Protein AF-V9DS68-F1 (afdb_monomer)

pLDDT: mean 72.42, std 19.62, range [36.16, 96.75]

Mean predicted aligned error: 20.56 Å

Sequence (126 aa):
MSEVDQVSYYCDGLKRATQAHVKLQNATTLSEAMDHAAKFEMSHFGGERKPIHKKPEREQQSRGRGSSSQSNNKKPFNKKSFKPGHYAPAEQAKEGPVCYYCKKPGHFKRDCKKLKSDEGNDPPRQ

InterPro domains:
  IPR001878 Zinc finger, CCHC-type [PF00098] (98-114)
  IPR001878 Zinc finger, CCHC-type [PS50158] (99-114)
  IPR001878 Zinc finger, CCHC-type [SM00343] (98-114)
  IPR036875 Zinc finger, CCHC-type superfamily [SSF57756] (89-118)

Secondary structure (DSSP, 8-state):
--HHHHHHHHHHTS-HHHHHHHHHTT--SHHHHHHHHHHHHHHHTTTS-----PPPP--------------------------------TTSTTSPPBPTTT--BTS-GGG-HHHHHHTTSPPP--

Solvent-accessible surface area (backbone atoms only — not comparable to full-atom values): 8542 Å² total; per-residue (Å²): 131,55,55,59,55,52,35,50,58,53,43,73,76,4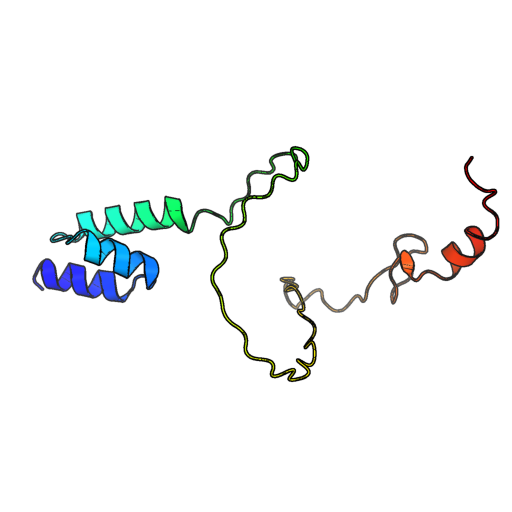4,57,72,71,46,29,52,50,30,59,73,66,62,51,67,41,51,68,53,36,52,52,46,34,52,54,45,43,56,75,76,61,58,71,88,66,73,74,94,66,82,84,78,81,91,78,93,79,90,80,86,84,87,80,88,79,92,79,95,72,90,68,85,75,77,77,73,75,84,71,80,81,78,92,62,72,85,86,68,77,83,69,62,54,56,10,82,78,80,70,43,67,76,36,46,55,93,70,36,68,71,55,65,66,54,68,75,71,66,75,83,85,126

Organism: NCBI:txid1317065

Foldseek 3Di:
DAQQVVLVVVLVPADPVLSVQLVVVVDSGPVSSVVSSVVCCCVPVVPPPPDPDDDDDDDDDDDDDDDDDDDDDDDPPPCPDDDDDDPDPPPPPPFADADPPPRHGDDYVVPDPVVVVVVVPDDDDD

Radius of gyration: 26.85 Å; Cα contacts (8 Å, |Δi|>4): 70; chains: 1; bounding box: 76×44×52 Å

Structure (mmCIF, N/CA/C/O backbone):
data_AF-V9DS68-F1
#
_entry.id   AF-V9DS68-F1
#
loop_
_atom_site.group_PDB
_atom_site.id
_atom_site.type_symbol
_atom_site.label_atom_id
_atom_site.label_alt_id
_atom_site.label_comp_id
_atom_site.label_asym_id
_atom_site.label_entity_id
_atom_site.label_seq_id
_atom_site.pdbx_PDB_ins_code
_atom_site.Cartn_x
_atom_site.Cartn_y
_atom_site.Cartn_z
_atom_site.occupancy
_atom_site.B_iso_or_equiv
_atom_site.auth_seq_id
_atom_site.auth_comp_id
_atom_site.auth_asym_id
_atom_site.auth_atom_id
_atom_site.pdbx_PDB_model_num
ATOM 1 N N . MET A 1 1 ? -22.026 -2.533 9.778 1.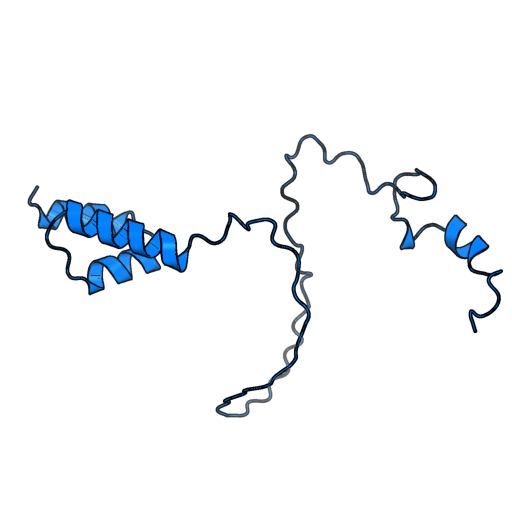00 73.00 1 MET A N 1
ATOM 2 C CA . MET A 1 1 ? -20.756 -3.289 9.767 1.00 73.00 1 MET A CA 1
ATOM 3 C C . MET A 1 1 ? -20.127 -3.137 11.138 1.00 73.00 1 MET A C 1
ATOM 5 O O . MET A 1 1 ? -20.060 -2.007 11.613 1.00 73.00 1 MET A O 1
ATOM 9 N N . SER A 1 2 ? -19.759 -4.234 11.802 1.00 94.19 2 SER A N 1
ATOM 10 C CA . SER A 1 2 ? -19.038 -4.170 13.082 1.00 94.19 2 SER A CA 1
ATOM 11 C C . SER A 1 2 ? -17.589 -3.721 12.857 1.00 94.19 2 SER A C 1
ATOM 13 O O . SER A 1 2 ? -17.093 -3.773 11.733 1.00 94.19 2 SER A O 1
ATOM 15 N N . GLU A 1 3 ? -16.890 -3.282 13.905 1.00 89.81 3 GLU A N 1
ATOM 16 C CA . GLU A 1 3 ? -15.469 -2.909 13.787 1.00 89.81 3 GLU A CA 1
ATOM 17 C C . GLU A 1 3 ? -14.602 -4.096 13.346 1.00 89.81 3 GLU A C 1
ATOM 19 O O . GLU A 1 3 ? -13.720 -3.944 12.506 1.00 89.81 3 GLU A O 1
ATOM 24 N N . VAL A 1 4 ? -14.925 -5.303 13.815 1.00 90.62 4 VAL A N 1
ATOM 25 C CA . VAL A 1 4 ? -14.254 -6.545 13.402 1.00 90.62 4 VAL A CA 1
ATOM 26 C C . VAL A 1 4 ? -14.450 -6.823 11.907 1.00 90.62 4 VAL A C 1
ATOM 28 O O . VAL A 1 4 ? -13.512 -7.227 11.223 1.00 90.62 4 VAL A O 1
ATOM 31 N N . ASP A 1 5 ? -15.648 -6.563 11.383 1.00 94.44 5 ASP A N 1
ATOM 32 C CA . ASP A 1 5 ? -15.968 -6.713 9.958 1.00 94.44 5 ASP A CA 1
ATOM 33 C C . ASP A 1 5 ? -15.182 -5.700 9.103 1.00 94.44 5 ASP A C 1
ATOM 35 O O . ASP A 1 5 ? -14.618 -6.051 8.066 1.00 94.44 5 ASP A O 1
ATOM 39 N N . GLN A 1 6 ? -15.027 -4.462 9.595 1.00 94.56 6 GLN A N 1
ATOM 40 C CA . GLN A 1 6 ? -14.187 -3.441 8.953 1.00 94.56 6 GLN A CA 1
ATOM 41 C C . GLN A 1 6 ? -12.702 -3.833 8.937 1.00 94.56 6 GLN A C 1
ATOM 43 O O . GLN A 1 6 ? -12.036 -3.670 7.914 1.00 94.56 6 GLN A O 1
ATOM 48 N N . VAL A 1 7 ? -12.180 -4.380 10.041 1.00 94.81 7 VAL A N 1
ATOM 49 C CA . VAL A 1 7 ? -10.793 -4.870 10.119 1.00 94.81 7 VAL A CA 1
ATOM 50 C C . VAL A 1 7 ? -10.575 -6.045 9.168 1.00 94.81 7 VAL A C 1
ATOM 52 O O . VAL A 1 7 ? -9.552 -6.082 8.484 1.00 94.81 7 VAL A O 1
ATOM 55 N N . SER A 1 8 ? -11.527 -6.982 9.084 1.00 94.38 8 SER A N 1
ATOM 56 C CA . SER A 1 8 ? -11.442 -8.114 8.155 1.00 94.38 8 SER A CA 1
ATOM 57 C C . SER A 1 8 ? -11.387 -7.632 6.709 1.00 94.38 8 SER A C 1
ATOM 59 O O . SER A 1 8 ? -10.458 -7.985 5.983 1.00 94.38 8 SER A O 1
ATOM 61 N N . TYR A 1 9 ? -12.317 -6.754 6.323 1.00 95.75 9 TYR A N 1
ATOM 62 C CA . TYR A 1 9 ? -12.374 -6.199 4.973 1.00 95.75 9 TYR A CA 1
ATOM 63 C C . TYR A 1 9 ? -11.093 -5.436 4.607 1.00 95.75 9 TYR A C 1
ATOM 65 O O . TYR A 1 9 ? -10.555 -5.591 3.511 1.00 95.75 9 TYR A O 1
ATOM 73 N N . TYR A 1 10 ? -10.553 -4.652 5.545 1.00 95.94 10 TYR A N 1
ATOM 74 C CA . TYR A 1 10 ? -9.265 -3.984 5.371 1.00 95.94 10 TYR A CA 1
ATOM 75 C C . TYR A 1 10 ? -8.120 -4.987 5.174 1.00 95.94 10 TYR A C 1
ATOM 77 O O . TYR A 1 10 ? -7.339 -4.860 4.230 1.00 95.94 10 TYR A O 1
ATOM 85 N N . CYS A 1 11 ? -8.037 -6.013 6.027 1.00 95.00 11 CYS A N 1
ATOM 86 C CA . CYS A 1 11 ? -6.996 -7.036 5.963 1.00 95.00 11 CYS A CA 1
ATOM 87 C C . CYS A 1 11 ? -7.014 -7.831 4.652 1.00 95.00 11 CYS A C 1
ATOM 89 O O . CYS A 1 11 ? -5.954 -8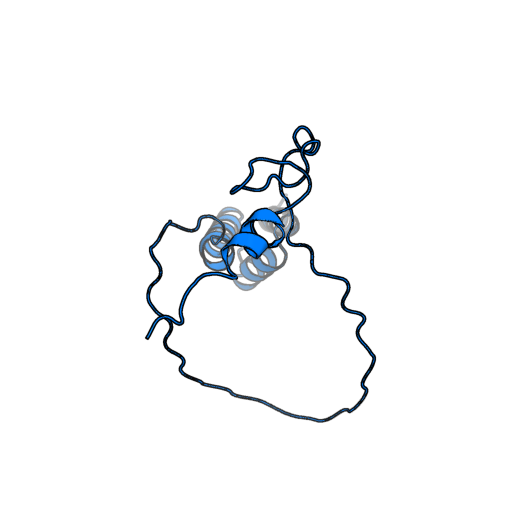.264 4.200 1.00 95.00 11 CYS A O 1
ATOM 91 N N . ASP A 1 12 ? -8.181 -8.039 4.046 1.00 95.56 12 ASP A N 1
ATOM 92 C CA . ASP A 1 12 ? -8.317 -8.771 2.782 1.00 95.56 12 ASP A CA 1
ATOM 93 C C . ASP A 1 12 ? -7.724 -8.007 1.588 1.00 95.56 12 ASP A C 1
ATOM 95 O O . ASP A 1 12 ? -7.267 -8.622 0.625 1.00 95.56 12 ASP A O 1
ATOM 99 N N . GLY A 1 13 ? -7.646 -6.674 1.680 1.00 94.38 13 GLY A N 1
ATOM 100 C CA . GLY A 1 13 ? -6.986 -5.816 0.693 1.00 94.38 13 GLY A CA 1
ATOM 101 C C . GLY A 1 13 ? -5.469 -5.654 0.877 1.00 94.38 13 GLY A C 1
ATOM 102 O O . GLY A 1 13 ? -4.818 -5.031 0.036 1.00 94.38 13 GLY A O 1
ATOM 103 N N . LEU A 1 14 ? -4.879 -6.180 1.957 1.00 94.81 14 LEU A N 1
ATOM 104 C CA . LEU A 1 14 ? -3.449 -6.027 2.255 1.00 94.81 14 LEU A CA 1
ATOM 105 C C . LEU A 1 14 ? -2.572 -7.080 1.560 1.00 94.81 14 LEU A C 1
ATOM 107 O O . LEU A 1 14 ? -2.994 -8.192 1.248 1.00 94.81 14 LEU A O 1
ATOM 111 N N . LYS A 1 15 ? -1.278 -6.767 1.385 1.00 94.56 15 LYS A N 1
ATOM 112 C CA . LYS A 1 15 ? -0.278 -7.751 0.931 1.00 94.56 15 LYS A CA 1
ATOM 113 C C . LYS A 1 15 ? -0.210 -8.920 1.911 1.00 94.56 15 LYS A C 1
ATOM 115 O O . LYS A 1 15 ? -0.230 -8.706 3.116 1.00 94.56 15 LYS A O 1
ATOM 120 N N . ARG A 1 16 ? 0.011 -10.144 1.417 1.00 94.56 16 ARG A N 1
ATOM 121 C CA . ARG A 1 16 ? 0.013 -11.373 2.241 1.00 94.56 16 ARG A CA 1
ATOM 122 C C . ARG A 1 16 ? 0.914 -11.300 3.483 1.00 94.56 16 ARG A C 1
ATOM 124 O O . ARG A 1 16 ? 0.525 -11.768 4.546 1.00 94.56 16 ARG A O 1
ATOM 131 N N . ALA A 1 17 ? 2.109 -10.721 3.357 1.00 94.38 17 ALA A N 1
ATOM 132 C CA . ALA A 1 17 ? 3.039 -10.565 4.480 1.00 94.38 17 ALA A CA 1
ATOM 133 C C . ALA A 1 17 ? 2.526 -9.553 5.521 1.00 94.38 17 ALA A C 1
ATOM 135 O O . ALA A 1 17 ? 2.537 -9.832 6.716 1.00 94.38 17 ALA A O 1
ATOM 136 N N . THR A 1 18 ? 2.020 -8.414 5.054 1.00 95.31 18 THR A N 1
ATOM 137 C CA . THR A 1 18 ? 1.459 -7.339 5.882 1.00 95.31 18 THR A CA 1
ATOM 138 C C . THR A 1 18 ?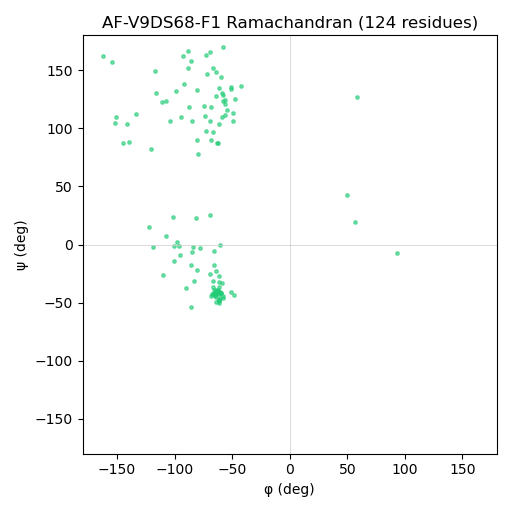 0.166 -7.785 6.559 1.00 95.31 18 THR A C 1
ATOM 140 O O . THR A 1 18 ? 0.006 -7.605 7.759 1.00 95.31 18 THR A O 1
ATOM 143 N N . GLN A 1 19 ? -0.711 -8.477 5.830 1.00 95.44 19 GLN A N 1
ATOM 144 C CA . GLN A 1 19 ? -1.914 -9.114 6.359 1.00 95.44 19 GLN A CA 1
ATOM 145 C C . GLN A 1 19 ? -1.575 -10.116 7.470 1.00 95.44 19 GLN A C 1
ATOM 147 O O . GLN A 1 19 ? -2.217 -10.111 8.516 1.00 95.44 19 GLN A O 1
ATOM 152 N N . ALA A 1 20 ? -0.564 -10.970 7.269 1.00 95.62 20 ALA A N 1
ATOM 153 C CA . ALA A 1 20 ? -0.130 -11.918 8.292 1.00 95.62 20 ALA A CA 1
ATOM 154 C C . ALA A 1 20 ? 0.383 -11.204 9.553 1.00 95.62 20 ALA A C 1
ATOM 156 O O . ALA A 1 20 ? 0.082 -11.639 10.661 1.00 95.62 20 ALA A O 1
ATOM 157 N N . HIS A 1 21 ? 1.106 -10.091 9.391 1.00 95.06 21 HIS A N 1
ATOM 158 C CA . HIS A 1 21 ? 1.566 -9.279 10.514 1.00 95.06 21 HIS A CA 1
ATOM 159 C C . HIS A 1 21 ? 0.402 -8.656 11.292 1.00 95.06 21 HIS A C 1
ATOM 161 O O . HIS A 1 21 ? 0.331 -8.817 12.507 1.00 95.06 21 HIS A O 1
ATOM 167 N N . VAL A 1 22 ? -0.540 -8.008 10.601 1.00 94.88 22 VAL A N 1
ATOM 168 C CA . VAL A 1 22 ? -1.720 -7.394 11.230 1.00 94.88 22 VAL A CA 1
ATOM 169 C C . VAL A 1 22 ? -2.558 -8.443 11.971 1.00 94.88 22 VAL A C 1
ATOM 171 O O . VAL A 1 22 ? -2.967 -8.209 13.106 1.00 94.88 22 VAL A O 1
ATOM 174 N N . LYS A 1 23 ? -2.740 -9.635 11.383 1.00 93.12 23 LYS A N 1
ATOM 175 C CA . LYS A 1 23 ? -3.436 -10.758 12.035 1.00 93.12 23 LYS A CA 1
ATOM 176 C C . LYS A 1 23 ? -2.705 -11.261 13.283 1.00 93.12 23 LYS A C 1
ATOM 178 O O . LYS A 1 23 ? -3.357 -11.567 14.271 1.00 93.12 23 LYS A O 1
ATOM 183 N N . LEU A 1 24 ? -1.370 -11.316 13.268 1.00 94.50 24 LEU A N 1
ATOM 184 C CA . LEU A 1 24 ? -0.574 -11.735 14.428 1.00 94.50 24 LEU A CA 1
ATOM 185 C C . LEU A 1 24 ? -0.678 -10.749 15.603 1.00 94.50 24 LEU A C 1
ATOM 187 O O . LEU A 1 24 ? -0.619 -11.171 16.755 1.00 94.50 24 LEU A O 1
ATOM 191 N N . GLN A 1 25 ? -0.850 -9.456 15.318 1.00 93.12 25 GLN A N 1
ATOM 192 C CA . GLN A 1 25 ? -1.035 -8.421 16.341 1.00 93.12 25 GLN A CA 1
ATOM 193 C C . GLN A 1 25 ? -2.456 -8.389 16.927 1.00 93.12 25 GLN A C 1
ATOM 195 O O . GLN A 1 25 ? -2.700 -7.626 17.853 1.00 93.12 25 GLN A O 1
ATOM 200 N N . ASN A 1 26 ? -3.381 -9.224 16.431 1.00 90.88 26 ASN A N 1
ATOM 201 C CA . ASN A 1 26 ? -4.776 -9.299 16.885 1.00 90.88 26 ASN A CA 1
ATOM 202 C C . ASN A 1 26 ? -5.470 -7.925 16.956 1.00 90.88 26 ASN A C 1
ATOM 204 O O . ASN A 1 26 ? -6.189 -7.643 17.914 1.00 90.88 26 ASN A O 1
ATOM 208 N N . ALA A 1 27 ? -5.257 -7.072 15.949 1.00 89.19 27 ALA A N 1
ATOM 209 C CA . ALA A 1 27 ? -5.882 -5.754 15.898 1.00 89.19 27 ALA A CA 1
ATOM 210 C C . ALA A 1 27 ? -7.413 -5.885 15.936 1.00 89.19 27 ALA A C 1
ATOM 212 O O . ALA A 1 27 ? -8.009 -6.562 15.096 1.00 89.19 27 ALA A O 1
ATOM 213 N N . THR A 1 28 ? -8.045 -5.234 16.912 1.00 88.56 28 THR A N 1
ATOM 214 C CA . THR A 1 28 ? -9.513 -5.252 17.077 1.00 88.56 28 THR A CA 1
ATOM 215 C C . THR A 1 28 ? -10.180 -3.996 16.529 1.00 88.56 28 THR A C 1
ATOM 217 O O . THR A 1 28 ? -11.385 -3.998 16.288 1.00 88.56 28 THR A O 1
ATOM 220 N N . THR A 1 29 ? -9.390 -2.952 16.266 1.00 95.69 29 THR A N 1
ATOM 221 C CA . THR A 1 29 ? -9.850 -1.676 15.717 1.00 95.69 29 THR A CA 1
ATOM 222 C C . THR A 1 29 ? -9.226 -1.418 14.348 1.00 95.69 29 THR A C 1
ATOM 224 O O . THR A 1 29 ? -8.095 -1.827 14.064 1.00 95.69 29 THR A O 1
ATOM 227 N N . LEU A 1 30 ? -9.952 -0.702 13.486 1.00 95.19 30 LEU A N 1
ATOM 228 C CA . LEU A 1 30 ? -9.471 -0.368 12.143 1.00 95.19 30 LEU A CA 1
ATOM 229 C C . LEU A 1 30 ? -8.206 0.502 12.189 1.00 95.19 30 LEU A C 1
ATOM 231 O O . LEU A 1 30 ? -7.271 0.263 11.429 1.00 95.19 30 LEU A O 1
ATOM 235 N N . SER A 1 31 ? -8.152 1.466 13.113 1.00 96.38 31 SER A N 1
ATOM 236 C CA . SER A 1 31 ? -6.988 2.346 13.287 1.00 96.38 31 SER A CA 1
ATOM 237 C C . SER A 1 31 ? -5.731 1.553 13.631 1.00 96.38 31 SER A C 1
ATOM 239 O O . SER A 1 31 ? -4.683 1.752 13.025 1.00 96.38 31 SER A O 1
ATOM 241 N N . GLU A 1 32 ? -5.844 0.608 14.563 1.00 95.56 32 GLU A N 1
ATOM 242 C CA . GLU A 1 32 ? -4.718 -0.222 14.970 1.00 95.56 32 GLU A CA 1
ATOM 243 C C . GLU A 1 32 ? -4.230 -1.112 13.815 1.00 95.56 32 GLU A C 1
ATOM 245 O O . GLU A 1 32 ? -3.025 -1.234 13.581 1.00 95.56 32 GLU A O 1
ATOM 250 N N . ALA A 1 33 ? -5.155 -1.679 13.035 1.00 96.75 33 ALA A N 1
ATOM 251 C CA . ALA A 1 33 ? -4.813 -2.457 11.849 1.00 96.75 33 ALA A CA 1
ATOM 252 C C . ALA A 1 33 ? -4.039 -1.621 10.811 1.00 96.75 33 ALA A C 1
ATOM 254 O O . ALA A 1 33 ? -3.060 -2.108 10.238 1.00 96.75 33 ALA A O 1
ATOM 255 N N . MET A 1 34 ? -4.436 -0.360 10.602 1.00 96.50 34 MET A N 1
ATOM 256 C CA . MET A 1 34 ? -3.744 0.572 9.705 1.00 96.50 34 MET A CA 1
ATOM 257 C C . MET A 1 34 ? -2.343 0.932 10.209 1.00 96.50 34 MET A C 1
ATOM 259 O O . MET A 1 34 ? -1.390 0.923 9.425 1.00 96.50 34 MET A O 1
ATOM 263 N N . ASP A 1 35 ? -2.192 1.185 11.509 1.00 96.56 35 ASP A N 1
ATOM 264 C CA . ASP A 1 35 ? -0.900 1.510 12.116 1.00 96.56 35 ASP A CA 1
ATOM 265 C C . ASP A 1 35 ? 0.088 0.345 12.014 1.00 96.56 35 ASP A C 1
ATOM 267 O O . ASP A 1 35 ? 1.251 0.539 11.648 1.00 96.56 35 ASP A O 1
ATOM 271 N N . HIS A 1 36 ? -0.363 -0.878 12.308 1.00 95.88 36 HIS A N 1
ATOM 272 C CA . HIS A 1 36 ? 0.464 -2.081 12.176 1.00 95.88 36 HIS A CA 1
ATOM 273 C C . HIS A 1 36 ? 0.862 -2.332 10.721 1.00 95.88 36 HIS A C 1
ATOM 275 O O . HIS A 1 36 ? 2.026 -2.634 10.446 1.00 95.88 36 HIS A O 1
ATOM 281 N N . ALA A 1 37 ? -0.067 -2.156 9.775 1.00 95.88 37 ALA A N 1
ATOM 282 C CA . ALA A 1 37 ? 0.225 -2.294 8.351 1.00 95.88 37 ALA A CA 1
ATOM 283 C C . ALA A 1 37 ? 1.273 -1.272 7.883 1.00 95.88 37 ALA A C 1
ATOM 285 O O . ALA A 1 37 ? 2.260 -1.649 7.248 1.00 95.88 37 ALA A O 1
ATOM 286 N N . ALA A 1 38 ? 1.105 0.005 8.241 1.00 94.69 38 ALA A N 1
ATOM 287 C CA . ALA A 1 38 ? 2.030 1.074 7.870 1.00 94.69 38 ALA A CA 1
ATOM 288 C C . ALA A 1 38 ? 3.438 0.836 8.437 1.00 94.69 38 ALA A C 1
ATOM 290 O O . ALA A 1 38 ? 4.421 0.878 7.692 1.00 94.69 38 ALA A O 1
ATOM 291 N N . LYS A 1 39 ? 3.541 0.502 9.731 1.00 94.44 39 LYS A N 1
ATOM 292 C CA . LYS A 1 39 ? 4.820 0.180 10.389 1.00 94.44 39 LYS A CA 1
ATOM 293 C C . LYS A 1 39 ? 5.521 -0.992 9.706 1.00 94.44 39 LYS A C 1
ATOM 295 O O . LYS A 1 39 ? 6.720 -0.924 9.436 1.00 94.44 39 LYS A O 1
ATOM 300 N N . PHE A 1 40 ? 4.779 -2.052 9.385 1.00 94.69 40 PHE A N 1
ATOM 301 C CA . PHE A 1 40 ? 5.348 -3.231 8.744 1.00 94.69 40 PHE A CA 1
ATOM 302 C C . PHE A 1 40 ? 5.875 -2.930 7.337 1.00 94.69 40 PHE A C 1
ATOM 304 O O . PHE A 1 40 ? 6.993 -3.328 7.006 1.00 94.69 40 PHE A O 1
ATOM 311 N N . GLU A 1 41 ? 5.112 -2.186 6.534 1.00 92.44 41 GLU A N 1
ATOM 312 C CA . GLU A 1 41 ? 5.518 -1.763 5.190 1.00 92.44 41 GLU A CA 1
ATOM 313 C C . GLU A 1 41 ? 6.771 -0.882 5.222 1.00 92.44 41 GLU A C 1
ATOM 315 O O . GLU A 1 41 ? 7.702 -1.105 4.445 1.00 92.44 41 GLU A O 1
ATOM 320 N N . MET A 1 42 ? 6.846 0.055 6.169 1.00 86.88 42 MET A N 1
ATOM 321 C CA . MET A 1 42 ? 8.020 0.909 6.364 1.00 86.88 42 MET A CA 1
ATOM 322 C C . MET A 1 42 ? 9.279 0.095 6.690 1.00 86.88 42 MET A C 1
ATOM 324 O O . MET A 1 42 ? 10.341 0.373 6.134 1.00 86.88 42 MET A O 1
ATOM 328 N N . SER A 1 43 ? 9.174 -0.930 7.543 1.00 87.75 43 SER A N 1
ATOM 329 C CA . SER A 1 43 ? 10.328 -1.733 7.972 1.00 87.75 43 SER A CA 1
ATOM 330 C C . SER A 1 43 ? 10.727 -2.856 7.006 1.00 87.75 43 SER A C 1
ATOM 332 O O . SER A 1 43 ? 11.907 -3.191 6.940 1.00 87.75 43 SER A O 1
ATOM 334 N N . HIS A 1 44 ? 9.783 -3.450 6.268 1.00 88.06 44 HIS A N 1
ATOM 335 C CA . HIS A 1 44 ? 10.040 -4.649 5.451 1.00 88.06 44 HIS A CA 1
ATOM 336 C C . HIS A 1 44 ? 10.009 -4.385 3.943 1.00 88.06 44 HIS A C 1
ATOM 338 O O . HIS A 1 44 ? 10.666 -5.099 3.186 1.00 88.06 44 HIS A O 1
ATOM 344 N N . PHE A 1 45 ? 9.276 -3.360 3.498 1.00 78.25 45 PHE A N 1
ATOM 345 C CA . PHE A 1 45 ? 9.090 -3.036 2.079 1.00 78.25 45 PHE A CA 1
ATOM 346 C C . PHE A 1 45 ? 9.610 -1.641 1.685 1.00 78.25 45 PHE A C 1
ATOM 348 O O . PHE A 1 45 ? 9.615 -1.309 0.501 1.00 78.25 45 PHE A O 1
ATOM 355 N N . GLY A 1 46 ? 10.136 -0.847 2.627 1.00 61.22 46 GLY A N 1
ATOM 356 C CA . GLY A 1 46 ? 10.704 0.497 2.410 1.00 61.22 46 GLY A CA 1
ATOM 357 C C . GLY A 1 46 ? 12.026 0.564 1.620 1.00 61.22 46 GLY A C 1
ATOM 358 O O . GLY A 1 46 ? 12.802 1.500 1.795 1.00 61.22 46 GLY A O 1
ATOM 359 N N . GLY A 1 47 ? 12.312 -0.421 0.762 1.00 59.19 47 GLY A N 1
ATOM 360 C CA . GLY A 1 47 ? 13.609 -0.625 0.105 1.00 59.19 47 GLY A CA 1
ATOM 361 C C . GLY A 1 47 ? 13.776 -0.065 -1.314 1.00 59.19 47 GLY A C 1
ATOM 362 O O . GLY A 1 47 ? 14.872 -0.172 -1.861 1.00 59.19 47 GLY A O 1
ATOM 363 N N . GLU A 1 48 ? 12.759 0.551 -1.926 1.00 56.69 48 GLU A N 1
ATOM 364 C CA . GLU A 1 48 ? 12.893 1.151 -3.272 1.00 56.69 48 GLU A CA 1
ATOM 365 C C . GLU A 1 48 ? 13.058 2.676 -3.265 1.00 56.69 48 GLU A C 1
ATOM 367 O O . GLU A 1 48 ? 12.841 3.353 -4.266 1.00 56.69 48 GLU A O 1
ATOM 372 N N . ARG A 1 49 ? 13.538 3.244 -2.157 1.00 57.09 49 ARG A N 1
ATOM 373 C CA . ARG A 1 49 ? 14.292 4.499 -2.215 1.00 57.09 49 ARG A CA 1
ATOM 374 C C . ARG A 1 49 ? 15.666 4.255 -1.628 1.00 57.09 49 ARG A C 1
ATOM 376 O O . ARG A 1 49 ? 15.911 4.542 -0.465 1.00 57.09 49 ARG A O 1
ATOM 383 N N . LYS A 1 50 ? 16.568 3.706 -2.444 1.00 51.09 50 LYS A N 1
ATOM 384 C CA . LYS A 1 50 ? 18.002 3.746 -2.145 1.00 51.09 50 LYS A CA 1
ATOM 385 C C . LYS A 1 50 ? 18.382 5.216 -1.924 1.00 51.09 50 LYS A C 1
ATOM 387 O O . LYS A 1 50 ? 18.308 5.980 -2.889 1.00 51.09 50 LYS A O 1
ATOM 392 N N . PRO A 1 51 ? 18.816 5.638 -0.726 1.00 46.19 51 PRO A N 1
ATOM 393 C CA . PRO A 1 51 ? 19.618 6.841 -0.645 1.00 46.19 51 PRO A CA 1
ATOM 394 C C . PRO A 1 51 ? 20.884 6.558 -1.458 1.00 46.19 51 PRO A C 1
ATOM 396 O O . PRO A 1 51 ? 21.465 5.473 -1.358 1.00 46.19 51 PRO A O 1
ATOM 399 N N . ILE A 1 52 ? 21.296 7.504 -2.301 1.00 55.28 52 ILE A N 1
ATOM 400 C CA . ILE A 1 52 ? 22.610 7.477 -2.945 1.00 55.28 52 ILE A CA 1
ATOM 401 C C . ILE A 1 52 ? 23.647 7.572 -1.817 1.00 55.28 52 ILE A C 1
ATOM 403 O O . ILE A 1 52 ? 24.065 8.657 -1.432 1.00 55.28 52 ILE A O 1
ATOM 407 N N . HIS A 1 53 ? 24.030 6.435 -1.242 1.00 54.66 53 HIS A N 1
ATOM 408 C CA . HIS A 1 53 ? 25.118 6.335 -0.282 1.00 54.66 53 HIS A CA 1
ATOM 409 C C . HIS A 1 53 ? 26.273 5.584 -0.936 1.00 54.66 53 HIS A C 1
ATOM 411 O O . HIS A 1 53 ? 26.127 4.473 -1.450 1.00 54.66 53 HIS A O 1
ATOM 417 N N . LYS A 1 54 ? 27.422 6.261 -0.969 1.00 49.00 54 LYS A N 1
ATOM 418 C CA . LYS A 1 54 ? 28.694 5.773 -1.502 1.00 49.00 54 LYS A CA 1
ATOM 419 C C . LYS A 1 54 ? 29.026 4.405 -0.894 1.00 49.00 54 LYS A C 1
ATOM 421 O O . LYS A 1 54 ? 28.909 4.229 0.314 1.00 49.00 54 LYS A O 1
ATOM 426 N N . LYS A 1 55 ? 29.432 3.457 -1.746 1.00 39.72 55 LYS A N 1
ATOM 427 C CA . LYS A 1 55 ? 29.921 2.122 -1.365 1.00 39.72 55 LYS A CA 1
ATOM 428 C C . LYS A 1 55 ? 30.961 2.216 -0.236 1.00 39.72 55 LYS A C 1
ATOM 430 O O . LYS A 1 55 ? 31.984 2.859 -0.469 1.00 39.72 55 LYS A O 1
ATOM 435 N N . PRO A 1 56 ? 30.787 1.514 0.893 1.00 44.09 56 PRO A N 1
ATOM 436 C CA . PRO A 1 56 ? 31.904 1.002 1.657 1.00 44.09 56 PRO A CA 1
ATOM 437 C C . PRO A 1 56 ? 32.306 -0.387 1.144 1.00 44.09 56 PRO A C 1
ATOM 439 O O . PRO A 1 56 ? 31.532 -1.124 0.526 1.00 44.09 56 PRO A O 1
ATOM 442 N N . GLU A 1 57 ? 33.581 -0.659 1.341 1.00 42.59 57 GLU A N 1
ATOM 443 C CA . GLU A 1 57 ? 34.380 -1.739 0.794 1.00 42.59 57 GLU A CA 1
ATOM 444 C C . GLU A 1 57 ? 33.968 -3.130 1.296 1.00 42.59 57 GLU A C 1
ATOM 446 O O . GLU A 1 57 ? 33.413 -3.312 2.375 1.00 42.59 57 GLU A O 1
ATOM 451 N N . ARG A 1 58 ? 34.219 -4.122 0.444 1.00 48.03 58 ARG A N 1
ATOM 452 C CA . ARG A 1 58 ? 33.909 -5.540 0.615 1.00 48.03 58 ARG A CA 1
ATOM 453 C C . ARG A 1 58 ? 34.860 -6.168 1.635 1.00 48.03 58 ARG A C 1
ATOM 455 O O . ARG A 1 58 ? 35.993 -6.454 1.269 1.00 48.03 58 ARG A O 1
ATOM 462 N N . GLU A 1 59 ? 34.369 -6.538 2.815 1.00 40.72 59 GLU A N 1
ATOM 463 C CA . GLU A 1 59 ? 35.033 -7.549 3.645 1.00 40.72 59 GLU A CA 1
ATOM 464 C C . GLU A 1 59 ? 34.250 -8.863 3.659 1.00 40.72 59 GLU A C 1
ATOM 466 O O . GLU A 1 59 ? 33.052 -8.935 3.930 1.00 40.72 59 GLU A O 1
ATOM 471 N N . GLN A 1 60 ? 34.960 -9.916 3.268 1.00 53.38 60 GLN A N 1
ATOM 472 C CA . GLN A 1 60 ? 34.485 -11.285 3.201 1.00 53.38 60 GLN A CA 1
ATOM 473 C C . GLN A 1 60 ? 34.654 -11.905 4.584 1.00 53.38 60 GLN A C 1
ATOM 475 O O . GLN A 1 60 ? 35.774 -12.234 4.956 1.00 53.38 60 GLN A O 1
ATOM 480 N N . GLN A 1 61 ? 33.571 -12.111 5.334 1.00 51.41 61 GLN A N 1
ATOM 481 C CA . GLN A 1 61 ? 33.616 -12.998 6.495 1.00 51.41 61 GLN A CA 1
ATOM 482 C C . GLN A 1 61 ? 32.423 -13.951 6.495 1.00 51.41 61 GLN A C 1
ATOM 484 O O . GLN A 1 61 ? 31.253 -13.593 6.600 1.00 51.41 61 GLN A O 1
ATOM 489 N N . SER A 1 62 ? 32.792 -15.205 6.294 1.00 50.72 62 SER A N 1
ATOM 490 C CA . SER A 1 62 ? 32.003 -16.417 6.274 1.00 50.72 62 SER A CA 1
ATOM 491 C C . SER A 1 62 ? 31.362 -16.707 7.630 1.00 50.72 62 SER A C 1
ATOM 493 O O . SER A 1 62 ? 32.058 -16.859 8.629 1.00 50.72 62 SER A O 1
ATOM 495 N N . ARG A 1 63 ? 30.041 -16.926 7.649 1.00 48.00 63 ARG A N 1
ATOM 496 C CA . ARG A 1 63 ? 29.386 -17.808 8.630 1.00 48.00 63 ARG A CA 1
ATOM 497 C C . ARG A 1 63 ? 28.301 -18.623 7.943 1.00 48.00 63 ARG A C 1
ATOM 499 O O . ARG A 1 63 ? 27.147 -18.221 7.852 1.00 48.00 63 ARG A O 1
ATOM 506 N N . GLY A 1 64 ? 28.714 -19.772 7.420 1.00 36.16 64 GLY A N 1
ATOM 507 C CA . GLY A 1 64 ? 27.794 -20.826 7.024 1.00 36.16 64 GLY A CA 1
ATOM 508 C C . GLY A 1 64 ? 27.181 -21.505 8.249 1.00 36.16 64 GLY A C 1
ATOM 509 O O . GLY A 1 64 ? 27.842 -21.683 9.271 1.00 36.16 64 GLY A O 1
ATOM 510 N N . ARG A 1 65 ? 25.927 -21.937 8.116 1.00 39.44 65 ARG A N 1
ATOM 511 C CA . ARG A 1 65 ? 25.354 -23.035 8.899 1.00 39.44 65 ARG A CA 1
ATOM 512 C C . ARG A 1 65 ? 24.463 -23.837 7.954 1.00 39.44 65 ARG A C 1
ATOM 514 O O . ARG A 1 65 ? 23.415 -23.362 7.535 1.00 39.44 65 ARG A O 1
ATOM 521 N N . GLY A 1 66 ? 24.959 -24.994 7.525 1.00 41.22 66 GLY A N 1
ATOM 522 C CA . GLY A 1 66 ? 24.240 -25.917 6.652 1.00 41.22 66 GLY A CA 1
ATOM 523 C C . GLY A 1 66 ? 23.463 -26.971 7.439 1.00 41.22 66 GLY A C 1
ATOM 524 O O . GLY A 1 66 ? 23.756 -27.229 8.603 1.00 41.22 66 GLY A O 1
ATOM 525 N N . SER A 1 67 ? 22.512 -27.607 6.761 1.00 42.69 67 SER A N 1
ATOM 526 C CA . SER A 1 67 ? 22.042 -28.972 7.026 1.00 42.69 67 SER A CA 1
ATOM 527 C C . SER A 1 67 ? 21.544 -29.519 5.681 1.00 42.69 67 SER A C 1
ATOM 529 O O . SER A 1 67 ? 20.730 -28.859 5.041 1.00 42.69 67 SER A O 1
ATOM 531 N N . SER A 1 68 ? 22.319 -30.409 5.046 1.00 50.78 68 SER A N 1
ATOM 532 C CA . SER A 1 68 ? 22.071 -31.862 4.881 1.00 50.78 68 SER A CA 1
ATOM 533 C C . SER A 1 68 ? 20.736 -32.158 4.166 1.00 50.78 68 SER A C 1
ATOM 535 O O . SER A 1 68 ? 19.712 -31.601 4.522 1.00 50.78 68 SER A O 1
ATOM 537 N N . SER A 1 69 ? 20.639 -32.938 3.088 1.00 48.28 69 SER A N 1
ATOM 538 C CA . SER A 1 69 ? 21.357 -34.151 2.679 1.00 48.28 69 SER A CA 1
ATOM 539 C C . SER A 1 69 ? 21.187 -34.416 1.164 1.00 48.28 69 SER A C 1
ATOM 541 O O . SER A 1 69 ? 20.283 -33.880 0.525 1.00 48.28 69 SER A O 1
ATOM 543 N N . GLN A 1 70 ? 22.069 -35.250 0.597 1.00 53.66 70 GLN A N 1
ATOM 544 C CA . GLN A 1 70 ? 22.133 -35.675 -0.810 1.00 53.66 70 GLN A CA 1
ATOM 545 C C . GLN A 1 70 ? 20.786 -36.012 -1.485 1.00 53.66 70 GLN A C 1
ATOM 547 O O . GLN A 1 70 ? 20.027 -36.848 -1.008 1.00 53.66 70 GLN A O 1
ATOM 552 N N . SER A 1 71 ? 20.616 -35.534 -2.723 1.00 50.06 71 SER A N 1
ATOM 553 C CA . SER A 1 71 ? 20.041 -36.339 -3.808 1.00 50.06 71 SER A CA 1
ATOM 554 C C . SER A 1 71 ? 20.597 -35.867 -5.152 1.00 50.06 71 SER A C 1
ATOM 556 O O . SER A 1 71 ? 20.325 -34.763 -5.626 1.00 50.06 71 SER A O 1
ATOM 558 N N . ASN A 1 72 ? 21.438 -36.711 -5.748 1.00 56.22 72 ASN A N 1
ATOM 559 C CA . ASN A 1 72 ? 21.934 -36.548 -7.105 1.00 56.22 72 ASN A CA 1
ATOM 560 C C . ASN A 1 72 ? 20.784 -36.775 -8.090 1.00 56.22 72 ASN A C 1
ATOM 562 O O . ASN A 1 72 ? 20.406 -37.911 -8.342 1.00 56.22 72 ASN A O 1
ATOM 566 N N . ASN A 1 73 ? 20.286 -35.702 -8.701 1.00 59.94 73 ASN A N 1
ATOM 567 C CA . ASN A 1 73 ? 19.575 -35.7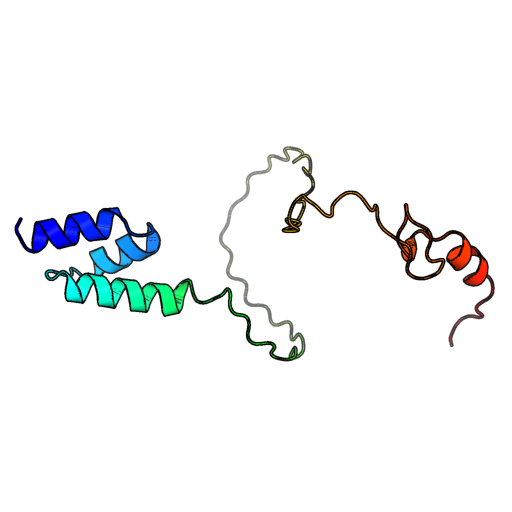63 -9.976 1.00 59.94 73 ASN A CA 1
ATOM 568 C C . ASN A 1 73 ? 19.906 -34.509 -10.792 1.00 59.94 73 ASN A C 1
ATOM 570 O O . ASN A 1 73 ? 19.230 -33.482 -10.720 1.00 59.94 73 ASN A O 1
ATOM 574 N N . LYS A 1 74 ? 20.998 -34.586 -11.563 1.00 57.00 74 LYS A N 1
ATOM 575 C CA . LYS A 1 74 ? 21.408 -33.555 -12.523 1.00 57.00 74 LYS A CA 1
ATOM 576 C C . LYS A 1 74 ? 20.401 -33.512 -13.679 1.00 57.00 74 LYS A C 1
ATOM 578 O O . LYS A 1 74 ? 20.583 -34.185 -14.686 1.00 57.00 74 LYS A O 1
ATOM 583 N N . LYS A 1 75 ? 19.350 -32.700 -13.557 1.00 55.69 75 LYS A N 1
ATOM 584 C CA . LYS A 1 75 ? 18.605 -32.209 -14.726 1.00 55.69 75 LYS A CA 1
ATOM 585 C C . LYS A 1 75 ? 19.384 -31.029 -15.321 1.00 55.69 75 LYS A C 1
ATOM 587 O O . LYS A 1 75 ? 19.794 -30.152 -14.555 1.00 55.69 75 LYS A O 1
ATOM 592 N N . PRO A 1 76 ? 19.611 -30.962 -16.645 1.00 49.84 76 PRO A N 1
ATOM 593 C CA . PRO A 1 76 ? 20.254 -29.807 -17.247 1.00 49.84 76 PRO A CA 1
ATOM 594 C C . PRO A 1 76 ? 19.240 -28.663 -17.220 1.00 49.84 76 PRO A C 1
ATOM 596 O O . PRO A 1 76 ? 18.341 -28.582 -18.055 1.00 49.84 76 PRO A O 1
ATOM 599 N N . PHE A 1 77 ? 19.338 -27.785 -16.223 1.00 55.19 77 PHE A N 1
ATOM 600 C CA . PHE A 1 77 ? 18.595 -26.534 -16.252 1.00 55.19 77 PHE A CA 1
ATOM 601 C C . PHE A 1 77 ? 19.155 -25.696 -17.402 1.00 55.19 77 PHE A C 1
ATOM 603 O O . PHE A 1 77 ? 20.188 -25.038 -17.276 1.00 55.19 77 PHE A O 1
ATOM 610 N N . ASN A 1 78 ? 18.470 -25.763 -18.545 1.00 59.47 78 ASN A N 1
ATOM 611 C CA . ASN A 1 78 ? 18.589 -24.805 -19.633 1.00 59.47 78 ASN A CA 1
ATOM 612 C C . ASN A 1 78 ? 18.469 -23.409 -19.017 1.00 59.47 78 ASN A C 1
ATOM 614 O O . ASN A 1 78 ? 17.381 -23.015 -18.590 1.00 59.47 78 ASN A O 1
ATOM 618 N N . LYS A 1 79 ? 19.590 -22.685 -18.932 1.00 57.94 79 LYS A N 1
ATOM 619 C CA . LYS A 1 79 ? 19.633 -21.288 -18.500 1.00 57.94 79 LYS A CA 1
ATOM 620 C C . LYS A 1 79 ? 18.819 -20.474 -19.507 1.00 57.94 79 LYS A C 1
ATOM 622 O O . LYS A 1 79 ? 19.360 -19.960 -20.478 1.00 57.94 79 LYS A O 1
ATOM 627 N N . LYS A 1 80 ? 17.504 -20.371 -19.290 1.00 52.62 80 LYS A N 1
ATOM 628 C CA . LYS A 1 80 ? 16.716 -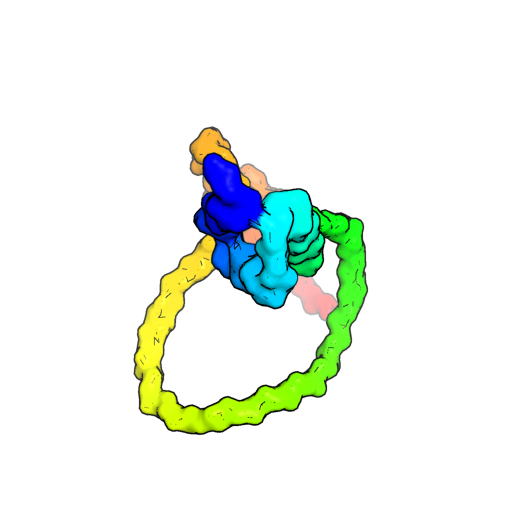19.264 -19.826 1.00 52.62 80 LYS A CA 1
ATOM 629 C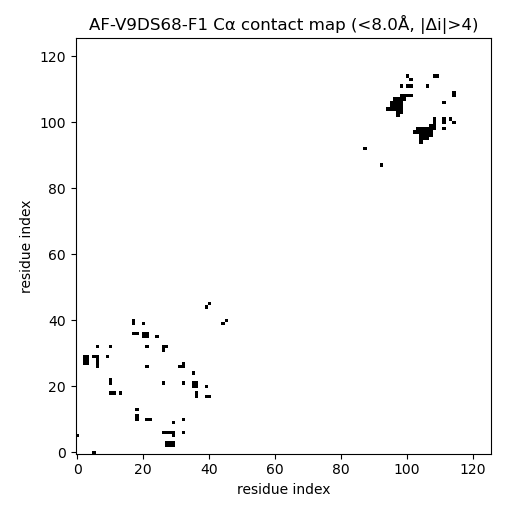 C . LYS A 1 80 ? 17.366 -18.012 -19.250 1.00 52.62 80 LYS A C 1
ATOM 631 O O . LYS A 1 80 ? 17.356 -17.806 -18.039 1.00 52.62 80 LYS A O 1
ATOM 636 N N . SER A 1 81 ? 18.027 -17.259 -20.117 1.00 56.91 81 SER A N 1
ATOM 637 C CA . SER A 1 81 ? 18.734 -16.032 -19.791 1.00 56.91 81 SER A CA 1
ATOM 638 C C . SER A 1 81 ? 17.825 -15.116 -18.977 1.00 56.91 81 SER A C 1
ATOM 640 O O . SER A 1 81 ? 16.820 -14.624 -19.487 1.00 56.91 81 SER A O 1
ATOM 642 N N . PHE A 1 82 ? 18.174 -14.900 -17.710 1.00 49.06 82 PHE A N 1
ATOM 643 C CA . PHE A 1 82 ? 17.616 -13.816 -16.914 1.00 49.06 82 PHE A CA 1
ATOM 644 C C . PHE A 1 82 ? 17.892 -12.512 -17.673 1.00 49.06 82 PHE A C 1
ATOM 646 O O . PHE A 1 82 ? 19.049 -12.121 -17.821 1.00 49.06 82 PHE A O 1
ATOM 653 N N . LYS A 1 83 ? 16.846 -11.870 -18.199 1.00 57.50 83 LYS A N 1
ATOM 654 C CA . LYS A 1 83 ? 16.916 -10.497 -18.704 1.00 57.50 83 LYS A CA 1
ATOM 655 C C . LYS A 1 83 ? 16.475 -9.580 -17.560 1.00 57.50 83 LYS A C 1
ATOM 657 O O . LYS A 1 83 ? 15.295 -9.616 -17.214 1.00 57.50 83 LYS A O 1
ATOM 662 N N . PRO A 1 84 ? 17.374 -8.795 -16.941 1.00 54.50 84 PRO A N 1
ATOM 663 C CA . PRO A 1 84 ? 16.964 -7.722 -16.044 1.00 54.50 84 PRO A CA 1
ATOM 664 C C . PRO A 1 84 ? 16.084 -6.747 -16.832 1.00 54.50 84 PRO A C 1
ATOM 666 O O . PRO A 1 84 ? 16.429 -6.376 -17.954 1.00 54.50 84 PRO A O 1
ATOM 669 N N . GLY A 1 85 ? 14.924 -6.398 -16.279 1.00 44.00 85 GLY A N 1
ATOM 670 C CA . GLY A 1 85 ? 13.925 -5.574 -16.948 1.00 44.00 85 GLY A CA 1
ATOM 671 C C . GLY A 1 85 ? 14.490 -4.231 -17.408 1.00 44.00 85 GLY A C 1
ATOM 672 O O . GLY A 1 85 ? 15.005 -3.450 -16.612 1.00 44.00 85 GLY A O 1
ATOM 673 N N . HIS A 1 86 ? 14.356 -3.958 -18.703 1.00 51.41 86 HIS A N 1
ATOM 674 C CA . HIS A 1 86 ? 14.478 -2.619 -19.260 1.00 51.41 86 HIS A CA 1
ATOM 675 C C . HIS A 1 86 ? 13.144 -1.898 -19.030 1.00 51.41 86 HIS A C 1
ATOM 677 O O . HIS A 1 86 ? 12.244 -1.997 -19.860 1.00 51.41 86 HIS A O 1
ATOM 683 N N . TYR A 1 87 ? 12.987 -1.199 -17.903 1.00 56.50 87 TYR A N 1
ATOM 684 C CA . TYR A 1 87 ? 11.893 -0.236 -17.751 1.00 56.50 87 TYR A CA 1
ATOM 685 C C . TYR A 1 87 ? 12.291 1.055 -18.475 1.00 56.50 87 TYR A C 1
ATOM 687 O O . TYR A 1 87 ? 12.769 2.011 -17.872 1.00 56.50 87 TYR A O 1
ATOM 695 N N . ALA A 1 88 ? 12.170 1.035 -19.798 1.00 49.62 88 ALA A N 1
ATOM 696 C CA . ALA A 1 88 ? 12.131 2.234 -20.619 1.00 49.62 88 ALA A CA 1
ATOM 697 C C . ALA A 1 88 ? 10.747 2.268 -21.291 1.00 49.62 88 ALA A C 1
ATOM 699 O O . ALA A 1 88 ? 10.336 1.240 -21.839 1.00 49.62 88 ALA A O 1
ATOM 700 N N . PRO A 1 89 ? 10.006 3.391 -21.235 1.00 47.16 89 PRO A N 1
ATOM 701 C CA . PRO A 1 89 ? 8.743 3.540 -21.951 1.00 47.16 89 PRO A CA 1
ATOM 702 C C . PRO A 1 89 ? 8.912 3.167 -23.430 1.00 47.16 89 PRO A C 1
ATOM 704 O O . PRO A 1 89 ? 9.889 3.560 -24.069 1.00 47.16 89 PRO A O 1
ATOM 707 N N . ALA A 1 90 ? 7.964 2.394 -23.964 1.00 56.06 90 ALA A N 1
ATOM 708 C CA . ALA A 1 90 ? 8.031 1.728 -25.270 1.00 56.06 90 ALA A CA 1
ATOM 709 C C . ALA A 1 90 ? 8.184 2.658 -26.498 1.00 56.06 90 ALA A C 1
ATOM 711 O O . ALA A 1 90 ? 8.301 2.173 -27.620 1.00 56.06 90 ALA A O 1
ATOM 712 N N . GLU A 1 91 ? 8.231 3.975 -26.309 1.00 57.47 91 GLU A N 1
ATOM 713 C CA . GLU A 1 91 ? 8.346 4.967 -27.382 1.00 57.47 91 GLU A CA 1
ATOM 714 C C . GLU A 1 91 ? 9.793 5.251 -27.831 1.00 57.47 91 GLU A C 1
ATOM 716 O O . GLU A 1 91 ? 9.998 5.740 -28.937 1.00 57.47 91 GLU A O 1
ATOM 721 N N . GLN A 1 92 ? 10.819 4.899 -27.043 1.00 55.31 92 GLN A N 1
ATOM 722 C CA . GLN A 1 92 ? 12.231 5.195 -27.381 1.00 55.31 92 GLN A CA 1
ATOM 723 C C . GLN A 1 92 ? 13.055 3.967 -27.809 1.00 55.31 92 GLN A C 1
ATOM 725 O O . GLN A 1 92 ? 14.259 4.057 -28.033 1.00 55.31 92 GLN A O 1
ATOM 730 N N . ALA A 1 93 ? 12.425 2.805 -27.987 1.00 53.25 93 ALA A N 1
ATOM 731 C CA . ALA A 1 93 ? 13.110 1.541 -28.279 1.00 53.25 93 ALA A CA 1
ATOM 732 C C . ALA A 1 93 ? 13.493 1.332 -29.763 1.00 53.25 93 ALA A C 1
ATOM 734 O O . ALA A 1 93 ? 13.648 0.190 -30.196 1.00 53.25 93 ALA A O 1
ATOM 735 N N . LYS A 1 94 ? 13.629 2.398 -30.567 1.00 57.53 94 LYS A N 1
ATOM 736 C CA . LYS A 1 94 ? 14.011 2.278 -31.991 1.00 57.53 94 LYS A CA 1
ATOM 737 C C . LYS A 1 94 ? 15.503 2.446 -32.266 1.00 57.53 94 LYS A C 1
ATOM 739 O O . LYS A 1 94 ? 15.946 2.146 -33.372 1.00 57.53 94 LYS A O 1
ATOM 744 N N . GLU A 1 95 ? 16.291 2.852 -31.278 1.00 64.50 95 GLU A N 1
ATOM 745 C CA . GLU A 1 95 ? 17.732 3.011 -31.447 1.00 64.50 95 GLU A CA 1
ATOM 746 C C . GLU A 1 95 ? 18.456 1.841 -30.774 1.00 64.50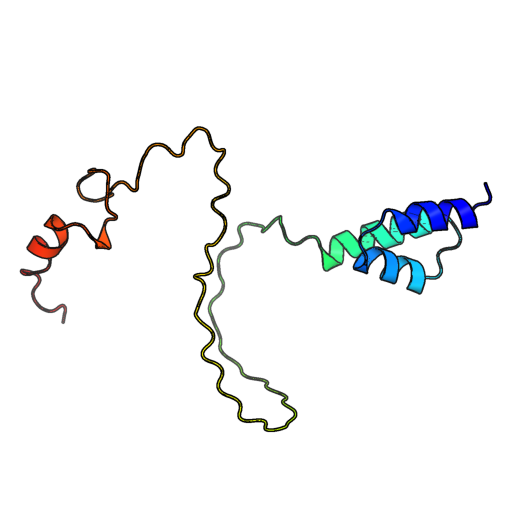 95 GLU A C 1
ATOM 748 O O . GLU A 1 95 ? 18.502 1.713 -29.552 1.00 64.50 95 GLU A O 1
ATOM 753 N N . GLY A 1 96 ? 18.986 0.925 -31.592 1.00 70.00 96 GLY A N 1
ATOM 754 C CA . GLY A 1 96 ? 19.866 -0.144 -31.120 1.00 70.00 96 GLY A CA 1
ATOM 755 C C . GLY A 1 96 ? 21.112 0.408 -30.405 1.00 70.00 96 GLY A C 1
ATOM 756 O O . GLY A 1 96 ? 21.395 1.603 -30.464 1.00 70.00 96 GLY A O 1
ATOM 757 N N . PRO A 1 97 ? 21.909 -0.447 -29.742 1.00 82.06 97 PRO A N 1
ATOM 758 C CA . PRO A 1 97 ? 23.041 0.007 -28.937 1.00 82.06 97 PRO A CA 1
ATOM 759 C C . PRO A 1 97 ? 24.040 0.827 -29.764 1.00 82.06 97 PRO A C 1
ATOM 761 O O . PRO A 1 97 ? 24.486 0.379 -30.820 1.00 82.06 97 PRO A O 1
ATOM 764 N N . VAL A 1 98 ? 24.408 2.015 -29.276 1.00 87.19 98 VAL A N 1
ATOM 765 C CA . VAL A 1 98 ? 25.394 2.899 -29.916 1.00 87.19 98 VAL A CA 1
ATOM 766 C C . VAL A 1 98 ? 26.754 2.744 -29.247 1.00 87.19 98 VAL A C 1
ATOM 768 O O . VAL A 1 98 ? 26.891 2.786 -28.024 1.00 87.19 98 VAL A O 1
ATOM 771 N N . CYS A 1 99 ? 27.794 2.585 -30.057 1.00 88.12 99 CYS A N 1
ATOM 772 C CA . CYS A 1 99 ? 29.155 2.467 -29.567 1.00 88.12 99 CYS A CA 1
ATOM 773 C C . CYS A 1 99 ? 29.680 3.827 -29.098 1.00 88.12 99 CYS A C 1
ATOM 775 O O . CYS A 1 99 ? 29.855 4.734 -29.903 1.00 88.12 99 CYS A O 1
ATOM 777 N N . TYR A 1 100 ? 30.044 3.954 -27.823 1.00 88.69 100 TYR A N 1
ATOM 778 C CA . TYR A 1 100 ? 30.597 5.201 -27.273 1.00 88.69 100 TYR A CA 1
ATOM 779 C C . TYR A 1 100 ? 31.962 5.612 -27.848 1.00 88.69 100 TYR A C 1
ATOM 781 O O . TYR A 1 100 ? 32.353 6.765 -27.709 1.00 88.69 100 TYR A O 1
ATOM 789 N N . TYR A 1 101 ? 32.695 4.690 -28.482 1.00 86.50 101 TYR A N 1
ATOM 790 C CA . TYR A 1 101 ? 34.001 4.987 -29.079 1.00 86.50 101 TYR A CA 1
ATOM 791 C C . TYR A 1 101 ? 33.872 5.535 -30.503 1.00 86.50 101 TYR A C 1
ATOM 793 O O . TYR A 1 101 ? 34.381 6.608 -30.806 1.00 86.50 101 TYR A O 1
ATOM 801 N N . CYS A 1 102 ? 33.162 4.827 -31.387 1.00 88.69 102 CYS A N 1
ATOM 802 C CA . CYS A 1 102 ? 33.035 5.228 -32.792 1.00 88.69 102 CYS A CA 1
ATOM 803 C C . CYS A 1 102 ? 31.708 5.922 -33.128 1.00 88.69 102 CYS A C 1
ATOM 805 O O . CYS A 1 102 ? 31.506 6.287 -34.285 1.00 88.69 102 CYS A O 1
ATOM 807 N N . LYS A 1 103 ? 30.808 6.066 -32.146 1.00 85.62 103 LYS A N 1
ATOM 808 C CA . LYS A 1 103 ? 29.467 6.665 -32.258 1.00 85.62 103 LYS A CA 1
ATOM 809 C C . LYS A 1 103 ? 28.559 6.002 -33.303 1.00 85.62 103 LYS A C 1
ATOM 811 O O . LYS A 1 103 ? 27.579 6.597 -33.732 1.00 85.62 103 LYS A O 1
ATOM 816 N N . LYS A 1 104 ? 28.866 4.764 -33.715 1.00 83.31 104 LYS A N 1
ATOM 817 C CA . LYS A 1 104 ? 28.041 3.993 -34.658 1.00 83.31 104 LYS A CA 1
ATOM 818 C C . LYS A 1 104 ? 27.024 3.116 -33.912 1.00 83.31 104 LYS A C 1
ATOM 820 O O . LYS A 1 104 ? 27.414 2.480 -32.927 1.00 83.31 104 LYS A O 1
ATOM 825 N N . PRO A 1 105 ? 25.768 3.034 -34.382 1.00 85.62 105 PRO A N 1
ATOM 826 C CA . PRO A 1 105 ? 24.772 2.114 -33.842 1.00 85.62 105 PRO A CA 1
ATOM 827 C C . PRO A 1 105 ? 25.106 0.648 -34.168 1.00 85.62 105 PRO A C 1
ATOM 829 O O . PRO A 1 105 ? 25.955 0.349 -35.012 1.00 85.62 105 PRO A O 1
ATOM 832 N N . GLY A 1 106 ? 24.434 -0.275 -33.485 1.00 88.12 106 GLY A N 1
ATOM 833 C CA . GLY A 1 106 ? 24.499 -1.721 -33.707 1.00 88.12 106 GLY A CA 1
ATOM 834 C C . GLY A 1 106 ? 25.513 -2.490 -32.850 1.00 88.12 106 GLY A C 1
ATOM 835 O O . GLY A 1 106 ? 25.505 -3.716 -32.895 1.00 88.12 106 GLY A O 1
ATOM 836 N N . HIS A 1 107 ? 26.371 -1.827 -32.064 1.00 88.06 107 HIS A N 1
ATOM 837 C CA . HIS A 1 107 ? 27.342 -2.504 -31.189 1.00 88.06 107 HIS A CA 1
ATOM 838 C C . HIS A 1 107 ? 27.758 -1.648 -29.984 1.00 88.06 107 HIS A C 1
ATOM 840 O O . HIS A 1 107 ? 27.699 -0.422 -30.028 1.00 88.06 107 HIS A O 1
ATOM 846 N N . PHE A 1 108 ? 28.242 -2.286 -28.916 1.00 88.44 108 PHE A N 1
ATOM 847 C CA . PHE A 1 108 ? 28.832 -1.598 -27.764 1.00 88.44 108 PHE A CA 1
ATOM 848 C C . PHE A 1 108 ? 30.337 -1.360 -27.946 1.00 88.44 108 PHE A C 1
ATOM 850 O O . PHE A 1 108 ? 30.982 -1.988 -28.783 1.00 88.44 108 PHE A O 1
ATOM 857 N N . LYS A 1 109 ? 30.931 -0.506 -27.097 1.00 85.06 109 LYS A N 1
ATOM 858 C CA . LYS A 1 109 ? 32.380 -0.221 -27.088 1.00 85.06 109 LYS A CA 1
ATOM 859 C C . LYS A 1 109 ? 33.236 -1.503 -27.111 1.00 85.06 109 LYS A C 1
ATOM 861 O O . LYS A 1 109 ? 34.173 -1.583 -27.893 1.00 85.06 109 LYS A O 1
ATOM 866 N N . ARG A 1 110 ? 32.869 -2.522 -26.323 1.00 84.00 110 ARG A N 1
ATOM 867 C CA . ARG A 1 110 ? 33.593 -3.812 -26.221 1.00 84.00 110 ARG A CA 1
ATOM 868 C C . ARG A 1 110 ? 33.650 -4.583 -27.546 1.00 84.00 110 ARG A C 1
ATOM 870 O O . ARG A 1 110 ? 34.594 -5.323 -27.802 1.00 84.00 110 ARG A O 1
ATOM 877 N N . ASP A 1 111 ? 32.664 -4.371 -28.411 1.00 81.31 111 ASP A N 1
ATOM 878 C CA . ASP A 1 111 ? 32.551 -5.052 -29.697 1.00 81.31 111 ASP A CA 1
ATOM 879 C C . ASP A 1 111 ? 33.079 -4.212 -30.863 1.00 81.31 111 ASP A C 1
ATOM 881 O O . ASP A 1 111 ? 33.064 -4.659 -32.011 1.00 81.31 111 ASP A O 1
ATOM 885 N N . CYS A 1 112 ? 33.599 -3.012 -30.589 1.00 86.62 112 CYS A N 1
ATOM 886 C CA . CYS A 1 112 ? 34.073 -2.112 -31.625 1.00 86.62 112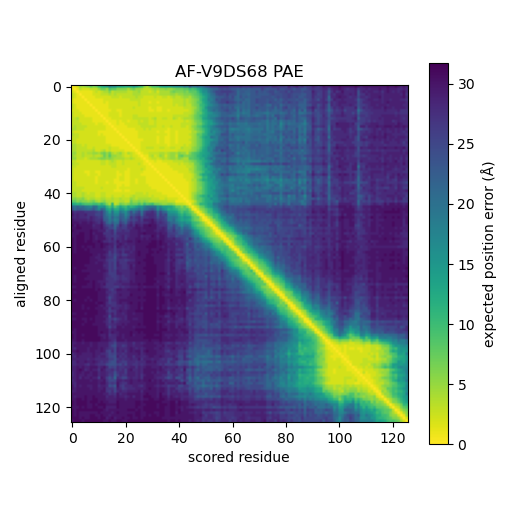 CYS A CA 1
ATOM 887 C C . CYS A 1 112 ? 35.330 -2.658 -32.301 1.00 86.62 112 CYS A C 1
ATOM 889 O O . CYS A 1 112 ? 36.382 -2.789 -31.680 1.00 86.62 112 CYS A O 1
ATOM 891 N N . LYS A 1 113 ? 35.239 -2.913 -33.610 1.00 83.56 113 LYS A N 1
ATOM 892 C CA . LYS A 1 113 ? 36.383 -3.360 -34.418 1.00 83.56 113 LYS A CA 1
ATOM 893 C C . LYS A 1 113 ? 37.546 -2.361 -34.394 1.00 83.56 113 LYS A C 1
ATOM 895 O O . LYS A 1 113 ? 38.686 -2.791 -34.407 1.00 83.56 113 LYS A O 1
ATOM 900 N N . LYS A 1 114 ? 37.260 -1.053 -34.300 1.00 77.12 114 LYS A N 1
ATOM 901 C CA . LYS A 1 114 ? 38.297 -0.010 -34.256 1.00 77.12 114 LYS A CA 1
ATOM 902 C C . LYS A 1 114 ? 39.150 -0.059 -32.983 1.00 77.12 114 LYS A C 1
ATOM 904 O O . LYS A 1 114 ? 40.340 0.173 -33.074 1.00 77.12 114 LYS A O 1
ATOM 909 N N . LEU A 1 115 ? 38.555 -0.383 -31.831 1.00 76.94 115 LEU A N 1
ATOM 910 C CA . LEU A 1 115 ? 39.301 -0.511 -30.571 1.00 76.94 115 LEU A CA 1
ATOM 911 C C . LEU A 1 115 ? 40.270 -1.693 -30.608 1.00 76.94 115 LEU A C 1
ATOM 913 O O . LEU A 1 115 ? 41.435 -1.552 -30.269 1.00 76.94 115 LEU A O 1
ATOM 917 N N . LYS A 1 116 ? 39.805 -2.823 -31.144 1.00 67.06 116 LYS A N 1
ATOM 918 C CA . LYS A 1 116 ? 40.601 -4.051 -31.280 1.00 67.06 116 LYS A CA 1
ATOM 919 C C . LYS A 1 116 ? 41.799 -3.897 -32.224 1.00 67.06 116 LYS A C 1
ATOM 921 O O . LYS A 1 116 ? 42.739 -4.672 -32.124 1.00 67.06 116 LYS A O 1
ATOM 926 N N . SER A 1 117 ? 41.759 -2.934 -33.146 1.00 63.91 117 SER A N 1
ATOM 927 C CA . SER A 1 117 ? 42.897 -2.609 -34.015 1.00 63.91 117 SER A CA 1
ATOM 928 C C . SER A 1 117 ? 43.940 -1.715 -33.333 1.00 63.91 117 SER A C 1
ATOM 930 O O . SER A 1 117 ? 45.087 -1.727 -33.759 1.00 63.91 117 SER A O 1
ATOM 932 N N . ASP A 1 118 ? 43.555 -0.976 -32.289 1.00 61.25 118 ASP A N 1
ATOM 933 C CA . ASP A 1 118 ? 44.424 -0.063 -31.529 1.00 61.25 118 ASP A CA 1
ATOM 934 C C . ASP A 1 118 ? 45.094 -0.791 -30.344 1.00 61.25 118 ASP A C 1
ATOM 936 O O . ASP A 1 118 ? 46.283 -0.630 -30.090 1.00 61.25 118 ASP A O 1
ATOM 940 N N . GLU A 1 119 ? 44.365 -1.709 -29.692 1.00 59.50 119 GLU A N 1
ATOM 941 C CA . GLU A 1 119 ? 44.853 -2.563 -28.588 1.00 59.50 119 GLU A CA 1
ATOM 942 C C . GLU A 1 119 ? 45.951 -3.568 -29.000 1.00 59.50 119 GLU A C 1
ATOM 944 O O . GLU A 1 119 ? 46.512 -4.252 -28.149 1.00 59.50 119 GLU A O 1
ATOM 949 N N . GLY A 1 120 ? 46.282 -3.664 -30.292 1.00 58.16 120 GLY A N 1
ATOM 950 C CA . GLY A 1 120 ? 47.402 -4.466 -30.794 1.00 58.16 120 GLY A CA 1
ATOM 951 C C . GLY A 1 120 ? 48.767 -3.765 -30.742 1.00 58.16 120 GLY A C 1
ATOM 952 O O . GLY A 1 120 ? 49.759 -4.377 -31.132 1.00 58.16 120 GLY A O 1
ATOM 953 N N . ASN A 1 121 ? 48.831 -2.500 -30.306 1.00 58.00 121 ASN A N 1
ATOM 954 C CA . ASN A 1 121 ? 50.068 -1.710 -30.242 1.00 58.00 121 ASN A CA 1
ATOM 955 C C . ASN A 1 121 ? 50.402 -1.192 -28.829 1.00 58.00 121 ASN A C 1
ATOM 957 O O . ASN A 1 121 ? 51.239 -0.309 -28.693 1.00 58.00 121 ASN A O 1
ATOM 961 N N . ASP A 1 122 ? 49.783 -1.716 -27.768 1.00 56.16 122 ASP A N 1
ATOM 962 C CA . ASP A 1 122 ? 50.162 -1.324 -26.403 1.00 56.16 122 ASP A CA 1
ATOM 963 C C . ASP A 1 122 ? 51.321 -2.215 -25.911 1.00 56.16 122 ASP A C 1
ATOM 965 O O . ASP A 1 122 ? 51.162 -3.442 -25.852 1.00 56.16 122 ASP A O 1
ATOM 969 N N . PRO A 1 123 ? 52.513 -1.666 -25.599 1.00 61.44 123 PRO A N 1
ATOM 970 C CA . PRO A 1 123 ? 53.555 -2.443 -24.942 1.00 61.44 123 PRO A CA 1
ATOM 971 C C . PRO A 1 123 ? 53.074 -2.867 -23.545 1.00 61.44 123 PRO A C 1
ATOM 973 O O . PRO A 1 123 ? 52.317 -2.133 -22.909 1.00 61.44 123 PRO A O 1
ATOM 976 N N . PRO A 1 124 ? 53.510 -4.033 -23.033 1.00 60.84 124 PRO A N 1
ATOM 977 C CA . PRO A 1 124 ? 53.048 -4.531 -21.746 1.00 60.84 124 PRO A CA 1
ATOM 978 C C . PRO A 1 124 ? 53.322 -3.494 -20.658 1.00 60.84 124 PRO A C 1
ATOM 980 O O . PRO A 1 124 ? 54.467 -3.101 -20.426 1.00 60.84 124 PRO A O 1
ATOM 983 N N . ARG A 1 125 ? 52.251 -3.057 -19.991 1.00 65.38 125 ARG A N 1
ATOM 984 C CA . ARG A 1 125 ? 52.322 -2.223 -18.795 1.00 65.38 125 ARG A CA 1
ATOM 985 C C . ARG A 1 125 ? 53.058 -3.013 -17.708 1.00 65.38 125 ARG A C 1
ATOM 987 O O . ARG A 1 125 ? 52.492 -3.961 -17.165 1.00 65.38 125 ARG A O 1
ATOM 994 N N . GLN A 1 126 ? 54.326 -2.655 -17.491 1.00 54.25 126 GLN A N 1
ATOM 995 C CA . GLN A 1 126 ? 55.181 -3.154 -16.408 1.00 54.25 126 GLN A CA 1
ATOM 996 C C . GLN A 1 126 ? 54.579 -2.836 -15.037 1.00 54.25 126 GLN A C 1
ATOM 998 O O . GLN A 1 126 ? 53.938 -1.764 -14.903 1.00 54.25 126 GLN A O 1
#